Protein AF-A0A6G1BF46-F1 (afdb_monomer_lite)

Secondary structure (DSSP, 8-state):
----------S--B-TT-SSSB--HHIIIII-TTTHHHHHHHHHHHHHTT------HHHHHH----S-HHHHHTHHHHHHHHHHHHHHHHHTTT--SPPPHHHHHHHHHHHHHHHHHHHHHHT-HHHHHHHHHHHHHHHHHHS-HHHHHHHT---SSTT-

Foldseek 3Di:
DDDDPPPDPPVCQCALLPLGHGNDVCCLQPVPPLLPVLLVVLVVLCVLVVHDAPSDCCCLPVVDGDPDPVNVQLSLQSVLSSVLSSVQSVVCRNPNDRDDPQSSLVSSLVVLVVVCVVCVVVVNNVVSCSRCVSVLVSSVVPHDPVSCVVVVSDDPNVVD

Sequence (160 aa):
PVRVAKMSRSEDSRCWRGCGETGTLLHCWWECKLVQPLWKTVWRFLRKLTVDLPYDPAIALLGIYPSDTEVLMHRSACTPMFTASLSMIAKSWKGPKWPSTDQWIKRMWFIYTMEYYMAMRKNEIWLFAATWMELEGVMLSEISQAEKDRYHMLPLIGGL

Radius of gyration: 17.34 Å; chains: 1; bounding box: 37×39×49 Å

pLDDT: mean 85.4, std 13.0, range [41.91, 95.88]

Organism: Crocuta crocuta (NCBI:txid9678)

Structure (mmCIF, N/CA/C/O backbone):
data_AF-A0A6G1BF46-F1
#
_entry.id   AF-A0A6G1BF46-F1
#
loop_
_atom_site.group_PDB
_atom_site.id
_atom_site.type_symbol
_atom_site.label_atom_id
_atom_site.label_alt_id
_atom_site.label_comp_id
_atom_site.label_asym_id
_atom_site.label_entity_id
_atom_site.label_seq_id
_atom_site.pdbx_PDB_ins_code
_atom_site.Cartn_x
_atom_site.Cartn_y
_atom_site.Cartn_z
_atom_site.occupancy
_atom_site.B_iso_or_equiv
_atom_site.auth_seq_id
_atom_site.auth_comp_id
_atom_site.auth_asym_id
_atom_site.auth_atom_id
_atom_site.pdbx_PDB_model_num
ATOM 1 N N . PRO A 1 1 ? 9.571 27.778 -2.027 1.00 45.97 1 PRO A N 1
ATOM 2 C CA . PRO A 1 1 ? 9.033 27.592 -3.398 1.00 45.97 1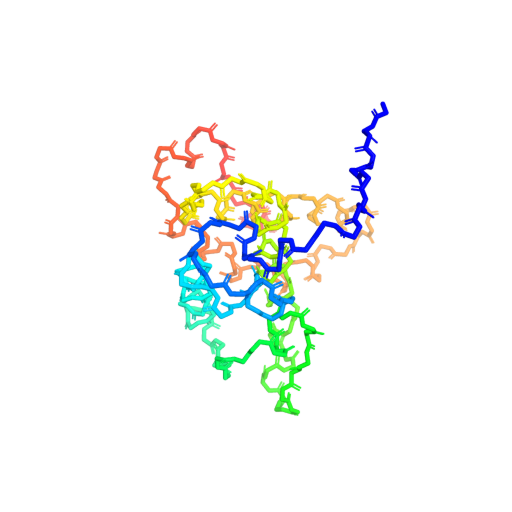 PRO A CA 1
ATOM 3 C C . PRO A 1 1 ? 9.744 26.436 -4.121 1.00 45.97 1 PRO A C 1
ATOM 5 O O . PRO A 1 1 ? 10.932 26.533 -4.423 1.00 45.97 1 PRO A O 1
ATOM 8 N N . VAL A 1 2 ? 9.045 25.319 -4.345 1.00 41.91 2 VAL A N 1
ATOM 9 C CA . VAL A 1 2 ? 9.590 24.185 -5.109 1.00 41.91 2 VAL A CA 1
ATOM 10 C C . VAL A 1 2 ? 9.515 24.540 -6.592 1.00 41.91 2 VAL A C 1
ATOM 12 O O . VAL A 1 2 ? 8.439 24.832 -7.108 1.00 41.91 2 VAL A O 1
ATOM 15 N N . ARG A 1 3 ? 10.666 24.564 -7.273 1.00 51.22 3 ARG A N 1
ATOM 16 C CA . ARG A 1 3 ? 10.730 24.757 -8.725 1.00 51.22 3 ARG A CA 1
ATOM 17 C C . ARG A 1 3 ? 10.039 23.571 -9.398 1.00 51.22 3 ARG A C 1
ATOM 19 O O . ARG A 1 3 ? 10.524 22.446 -9.293 1.00 51.22 3 ARG A O 1
ATOM 26 N N . VAL A 1 4 ? 8.934 23.826 -10.093 1.00 53.69 4 VAL A N 1
ATOM 27 C CA . VAL A 1 4 ? 8.363 22.863 -11.040 1.00 53.69 4 VAL A CA 1
ATOM 28 C C . VAL A 1 4 ? 9.432 22.628 -12.105 1.00 53.69 4 VAL A C 1
ATOM 30 O O . VAL A 1 4 ? 9.939 23.583 -12.699 1.00 53.69 4 VAL A O 1
ATOM 33 N N . ALA A 1 5 ? 9.865 21.381 -12.278 1.00 49.28 5 ALA A N 1
ATOM 34 C CA . ALA A 1 5 ? 10.873 21.066 -13.277 1.00 49.28 5 ALA A CA 1
ATOM 35 C C . ALA A 1 5 ? 10.339 21.458 -14.662 1.00 49.28 5 ALA A C 1
ATOM 37 O O . ALA A 1 5 ? 9.214 21.115 -15.019 1.00 49.28 5 ALA A O 1
ATOM 38 N N . LYS A 1 6 ? 11.153 22.188 -15.429 1.00 45.38 6 LYS A N 1
ATOM 39 C CA . LYS A 1 6 ? 10.874 22.545 -16.821 1.00 45.38 6 LYS A CA 1
ATOM 40 C C . LYS A 1 6 ? 10.647 21.235 -17.588 1.00 45.38 6 LYS A C 1
ATOM 42 O O . LYS A 1 6 ? 11.591 20.469 -17.763 1.00 45.38 6 LYS A O 1
ATOM 47 N N . MET A 1 7 ? 9.411 20.955 -18.000 1.00 48.47 7 MET A N 1
ATOM 48 C CA . MET A 1 7 ? 9.107 19.873 -18.940 1.00 48.47 7 MET A CA 1
ATOM 49 C C . MET A 1 7 ? 9.593 20.318 -20.322 1.00 48.47 7 MET A C 1
ATOM 51 O O . MET A 1 7 ? 8.823 20.802 -21.146 1.00 48.47 7 MET A O 1
ATOM 55 N N . SER A 1 8 ? 10.903 20.253 -20.559 1.00 49.84 8 SER A N 1
ATOM 56 C CA . SER A 1 8 ? 11.426 20.331 -21.919 1.00 49.84 8 SER A CA 1
ATOM 57 C C . SER A 1 8 ? 10.918 19.123 -22.700 1.00 49.84 8 SER A C 1
ATOM 59 O O . SER A 1 8 ? 10.889 18.018 -22.159 1.00 49.84 8 SER A O 1
ATOM 61 N N . ARG A 1 9 ? 10.593 19.307 -23.986 1.00 47.75 9 ARG A N 1
ATOM 62 C CA . ARG A 1 9 ? 10.492 18.222 -24.980 1.00 47.75 9 ARG A CA 1
ATOM 63 C C . ARG A 1 9 ? 11.869 17.571 -25.214 1.00 47.75 9 ARG A C 1
ATOM 65 O O . ARG A 1 9 ? 12.326 17.477 -26.344 1.00 47.75 9 ARG A O 1
ATOM 72 N N . SER A 1 10 ? 12.597 17.216 -24.159 1.00 51.94 10 SER A N 1
ATOM 73 C CA . SER A 1 10 ? 13.805 16.416 -24.309 1.00 51.94 10 SER A CA 1
ATOM 74 C C . SER A 1 10 ? 13.358 15.024 -24.729 1.00 51.94 10 SER A C 1
ATOM 76 O O . SER A 1 10 ? 12.607 14.387 -23.993 1.00 51.94 10 SER A O 1
ATOM 78 N N . GLU A 1 11 ? 13.826 14.580 -25.893 1.00 57.94 11 GLU A N 1
ATOM 79 C CA . GLU A 1 11 ? 13.601 13.277 -26.543 1.00 57.94 11 GLU A CA 1
ATOM 80 C C . GLU A 1 11 ? 14.048 12.061 -25.713 1.00 57.94 11 GLU A C 1
ATOM 82 O O . GLU A 1 11 ? 14.115 10.944 -26.225 1.00 57.94 11 GLU A O 1
ATOM 87 N N . ASP A 1 12 ? 14.342 12.237 -24.424 1.00 69.94 12 ASP A N 1
ATOM 88 C CA . ASP A 1 12 ? 14.614 11.121 -23.539 1.00 69.94 12 ASP A CA 1
ATOM 89 C C . ASP A 1 12 ? 13.293 10.479 -23.109 1.00 69.94 12 ASP A C 1
ATOM 91 O O . ASP A 1 12 ? 12.768 10.691 -22.017 1.00 69.94 12 ASP A O 1
ATOM 95 N N . SER A 1 13 ? 12.735 9.702 -24.035 1.00 81.69 13 SER A N 1
ATOM 96 C CA . SER A 1 13 ? 11.563 8.860 -23.821 1.00 81.69 13 SER A CA 1
ATOM 97 C C . SER A 1 13 ? 11.861 7.667 -22.916 1.00 81.69 13 SER A C 1
ATOM 99 O O . SER A 1 13 ? 10.993 6.816 -22.752 1.00 81.69 13 SER A O 1
ATOM 101 N N . ARG A 1 14 ? 13.063 7.554 -22.333 1.00 88.44 14 ARG A N 1
ATOM 102 C CA . ARG A 1 14 ? 13.409 6.456 -21.431 1.00 88.44 14 ARG A CA 1
ATOM 103 C C . ARG A 1 14 ? 12.734 6.626 -20.079 1.00 88.44 14 ARG A C 1
ATOM 105 O O . ARG A 1 14 ? 12.387 7.713 -19.623 1.00 88.44 14 ARG A O 1
ATOM 112 N N . CYS A 1 15 ? 12.569 5.504 -19.402 1.00 88.06 15 CYS A N 1
ATOM 113 C CA . CYS A 1 15 ? 12.067 5.450 -18.052 1.00 88.06 15 CYS A CA 1
ATOM 114 C C . CYS A 1 15 ? 12.975 6.275 -17.130 1.00 88.06 15 CYS A C 1
ATOM 116 O O . CYS A 1 15 ? 14.120 5.914 -16.874 1.00 88.06 15 CYS A O 1
ATOM 118 N N . TRP A 1 16 ? 12.422 7.355 -16.584 1.00 81.62 16 TRP A N 1
ATOM 119 C CA . TRP A 1 16 ? 12.924 8.185 -15.479 1.00 81.62 16 TRP A CA 1
ATOM 120 C C . TRP A 1 16 ? 13.511 7.410 -14.284 1.00 81.62 16 TRP A C 1
ATOM 122 O O . TRP A 1 16 ? 14.326 7.970 -13.556 1.00 81.62 16 TRP A O 1
ATOM 132 N N . ARG A 1 17 ? 13.148 6.133 -14.084 1.00 81.75 17 ARG A N 1
ATOM 133 C CA . ARG A 1 17 ? 13.739 5.261 -13.050 1.00 81.75 17 ARG A CA 1
ATOM 134 C C . ARG A 1 17 ? 15.072 4.626 -13.456 1.00 81.75 17 ARG A C 1
ATOM 136 O O . ARG A 1 17 ? 15.704 3.979 -12.629 1.00 81.75 17 ARG A O 1
ATOM 143 N N . GLY A 1 18 ? 15.482 4.766 -14.715 1.00 86.00 18 GLY A N 1
ATOM 144 C CA . GLY A 1 18 ? 16.729 4.209 -15.238 1.00 86.00 18 GLY A CA 1
ATOM 145 C C . GLY A 1 18 ? 16.688 2.700 -15.495 1.00 86.00 18 GLY A C 1
ATOM 146 O O . GLY A 1 18 ? 17.727 2.053 -15.460 1.00 86.00 18 GLY A O 1
ATOM 147 N N . CYS A 1 19 ? 15.512 2.110 -15.745 1.00 87.88 19 CYS A N 1
ATOM 148 C CA . CYS A 1 19 ? 15.397 0.663 -15.989 1.00 87.88 19 CYS A CA 1
ATOM 149 C C . CYS A 1 19 ? 15.901 0.213 -17.380 1.00 87.88 19 CYS A C 1
ATOM 151 O O . CYS A 1 19 ? 16.084 -0.991 -17.585 1.00 87.88 19 CYS A O 1
ATOM 153 N N . GLY A 1 20 ? 16.109 1.165 -18.302 1.00 88.62 20 GLY A N 1
ATOM 154 C CA . GLY A 1 20 ? 16.564 0.950 -19.681 1.00 88.62 20 GLY A CA 1
ATOM 155 C C . GLY A 1 20 ? 15.463 0.953 -20.752 1.00 88.62 20 GLY A C 1
ATOM 156 O O . GLY A 1 20 ? 15.788 1.027 -21.930 1.00 88.62 20 GLY A O 1
ATOM 157 N N . GLU A 1 21 ? 14.185 0.910 -20.368 1.00 91.06 21 GLU A N 1
ATOM 158 C CA . GLU A 1 21 ? 13.030 0.836 -21.286 1.00 91.06 21 GLU A CA 1
ATOM 159 C C . GLU A 1 21 ? 12.385 2.210 -21.542 1.00 91.06 21 GLU A C 1
ATOM 161 O O . GLU A 1 21 ? 12.705 3.187 -20.862 1.00 91.06 21 GLU A O 1
ATOM 166 N N . THR A 1 22 ? 11.455 2.297 -22.501 1.00 92.12 22 THR A N 1
ATOM 167 C CA . THR A 1 22 ? 10.662 3.508 -22.776 1.00 92.12 22 THR A CA 1
ATOM 168 C C . THR A 1 22 ? 9.721 3.832 -21.609 1.00 92.12 22 THR A C 1
ATOM 170 O 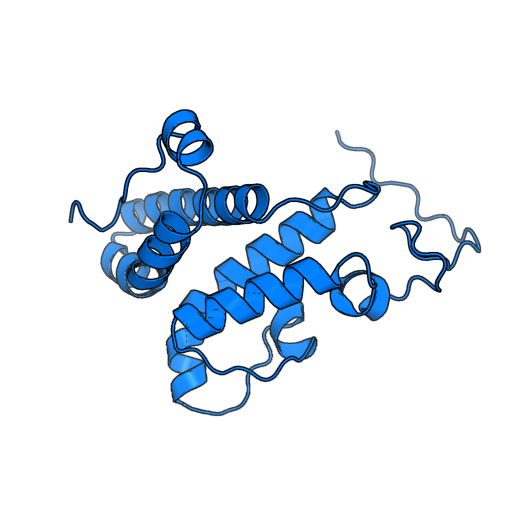O . THR A 1 22 ? 8.911 3.019 -21.174 1.00 92.12 22 THR A O 1
ATOM 173 N N . GLY A 1 23 ? 9.809 5.054 -21.094 1.00 89.38 23 GLY A N 1
ATOM 174 C CA . GLY A 1 23 ? 9.030 5.579 -19.985 1.00 89.38 23 GLY A CA 1
ATOM 175 C C . GLY A 1 23 ? 7.655 6.091 -20.399 1.00 89.38 23 GLY A C 1
ATOM 176 O O . GLY A 1 23 ? 7.422 7.296 -20.392 1.00 89.38 23 GLY A O 1
ATOM 177 N N . THR A 1 24 ? 6.718 5.191 -20.698 1.00 91.62 24 THR A N 1
ATOM 178 C CA . THR A 1 24 ? 5.284 5.539 -20.754 1.00 91.62 24 THR A CA 1
ATOM 179 C C . THR A 1 24 ? 4.720 5.706 -19.340 1.00 91.62 24 THR A C 1
ATOM 181 O O . THR A 1 24 ? 5.284 5.167 -18.390 1.00 91.62 24 THR A O 1
ATOM 184 N N . LEU A 1 25 ? 3.592 6.404 -19.158 1.00 88.44 25 LEU A N 1
ATOM 185 C CA . LEU A 1 25 ? 2.952 6.508 -17.837 1.00 88.44 25 LEU A CA 1
ATOM 186 C C . LEU A 1 25 ? 2.695 5.116 -17.232 1.00 88.44 25 LEU A C 1
ATOM 188 O O . LEU A 1 25 ? 3.080 4.858 -16.094 1.00 88.44 25 LEU A O 1
ATOM 192 N N . LEU A 1 26 ? 2.120 4.202 -18.015 1.00 93.62 26 LEU A N 1
ATOM 193 C CA . LEU A 1 26 ? 1.835 2.843 -17.565 1.00 93.62 26 LEU A CA 1
ATOM 194 C C . LEU A 1 26 ? 3.115 2.092 -17.172 1.00 93.62 26 LEU A C 1
ATOM 196 O O . LEU A 1 26 ? 3.177 1.523 -16.083 1.00 93.62 26 LEU A O 1
ATOM 200 N N . HIS A 1 27 ? 4.176 2.186 -17.977 1.00 92.38 27 HIS A N 1
ATOM 201 C CA . HIS A 1 27 ? 5.460 1.581 -17.640 1.00 92.38 27 HIS A CA 1
ATOM 202 C C . HIS A 1 27 ? 6.000 2.138 -16.321 1.00 92.38 27 HIS A C 1
ATOM 204 O O . HIS A 1 27 ? 6.329 1.411 -15.389 1.00 92.38 27 HIS A O 1
ATOM 210 N N . CYS A 1 28 ? 6.043 3.460 -16.215 1.00 89.31 28 CYS A N 1
ATOM 211 C CA . CYS A 1 28 ? 6.632 4.198 -15.108 1.00 89.31 28 CYS A CA 1
ATOM 212 C C . CYS A 1 28 ? 5.983 3.917 -13.746 1.00 89.31 28 CYS A C 1
ATOM 214 O O . CYS A 1 28 ? 6.669 3.969 -12.716 1.00 89.31 28 CYS A O 1
ATOM 216 N N . TRP A 1 29 ? 4.677 3.658 -13.754 1.00 91.56 29 TRP A N 1
ATOM 217 C CA . TRP A 1 29 ? 3.862 3.476 -12.558 1.00 91.56 29 TRP A CA 1
ATOM 218 C C . TRP A 1 29 ? 3.500 2.019 -12.282 1.00 91.56 29 TRP A C 1
ATOM 220 O O . TRP A 1 29 ? 3.247 1.689 -11.128 1.00 91.56 29 TRP A O 1
ATOM 230 N N . TRP A 1 30 ? 3.509 1.148 -13.288 1.00 93.94 30 TRP A N 1
ATOM 231 C CA . TRP A 1 30 ? 3.105 -0.248 -13.157 1.00 93.94 30 TRP A CA 1
ATOM 232 C C . TRP A 1 30 ? 4.135 -1.205 -13.748 1.00 93.94 30 TRP A C 1
ATOM 234 O O . TRP A 1 30 ? 4.790 -1.913 -12.989 1.00 93.94 30 TRP A O 1
ATOM 244 N N . GLU A 1 31 ? 4.315 -1.238 -15.070 1.00 94.75 31 GLU A N 1
ATOM 245 C CA . GLU A 1 31 ? 5.000 -2.355 -15.756 1.00 94.75 31 GLU A CA 1
ATOM 246 C C . GLU A 1 31 ? 6.504 -2.420 -15.467 1.00 94.75 31 GLU A C 1
ATOM 248 O O . GLU A 1 31 ? 7.106 -3.489 -15.547 1.00 94.75 31 GLU A O 1
ATOM 253 N N . CYS A 1 32 ? 7.121 -1.296 -15.092 1.00 91.56 32 CYS A N 1
ATOM 254 C CA . CYS A 1 32 ? 8.548 -1.220 -14.822 1.00 91.56 32 CYS A CA 1
ATOM 255 C C . CYS A 1 32 ? 8.975 -2.277 -13.798 1.00 91.56 32 CYS A C 1
ATOM 257 O O . CYS A 1 32 ? 8.504 -2.298 -12.657 1.00 91.56 32 CYS A O 1
ATOM 259 N N . LYS A 1 33 ? 9.969 -3.093 -14.169 1.00 91.44 33 LYS A N 1
ATOM 260 C CA . LYS A 1 33 ? 10.559 -4.129 -13.304 1.00 91.44 33 LYS A CA 1
ATOM 261 C C . LYS A 1 33 ? 11.018 -3.620 -11.934 1.00 91.44 33 LYS A C 1
ATOM 263 O O . LYS A 1 33 ? 11.051 -4.390 -10.981 1.00 91.44 33 LYS A O 1
ATOM 268 N N . LEU A 1 34 ? 11.362 -2.333 -11.828 1.00 87.88 34 LEU A N 1
ATOM 269 C CA . LEU A 1 34 ? 11.767 -1.703 -10.570 1.00 87.88 34 LEU A CA 1
ATOM 270 C C . LEU A 1 34 ? 10.578 -1.392 -9.649 1.00 87.88 34 LEU A C 1
ATOM 272 O O . LEU A 1 34 ? 10.773 -1.291 -8.446 1.00 87.88 34 LEU A O 1
ATOM 276 N N . VAL A 1 35 ? 9.366 -1.246 -10.194 1.00 89.75 35 VAL A N 1
ATOM 277 C CA . VAL A 1 35 ? 8.136 -0.927 -9.447 1.00 89.75 35 VAL A CA 1
ATOM 278 C C . VAL A 1 35 ? 7.343 -2.186 -9.097 1.00 89.75 35 VAL A C 1
ATOM 280 O O . VAL A 1 35 ? 6.714 -2.251 -8.045 1.00 89.75 35 VAL A O 1
ATOM 283 N N . GLN A 1 36 ? 7.417 -3.220 -9.933 1.00 92.50 36 GLN A N 1
ATOM 284 C CA . GLN A 1 36 ? 6.712 -4.489 -9.730 1.00 92.50 36 GLN A CA 1
ATOM 285 C C . GLN A 1 36 ? 6.884 -5.128 -8.333 1.00 92.50 36 GLN A C 1
ATOM 287 O O . GLN A 1 36 ? 5.897 -5.652 -7.812 1.00 92.50 36 GLN A O 1
ATOM 292 N N . PRO A 1 37 ? 8.054 -5.077 -7.661 1.00 91.94 37 PRO A N 1
ATOM 293 C CA . PRO A 1 37 ? 8.177 -5.554 -6.280 1.00 91.94 37 PRO A CA 1
ATOM 294 C C . PRO A 1 37 ? 7.209 -4.879 -5.292 1.00 91.94 37 PRO A C 1
ATOM 296 O O . PRO A 1 37 ? 6.728 -5.541 -4.368 1.00 91.94 37 PRO A O 1
ATOM 299 N N . LEU A 1 38 ? 6.869 -3.598 -5.500 1.00 91.19 38 LEU A N 1
ATOM 300 C CA . LEU A 1 38 ? 5.844 -2.913 -4.707 1.00 91.19 38 LEU A CA 1
ATOM 301 C C . LEU A 1 38 ? 4.493 -3.557 -4.894 1.00 91.19 38 LEU A C 1
ATOM 303 O O . LEU A 1 38 ? 3.868 -3.956 -3.924 1.00 91.19 38 LEU A O 1
ATOM 307 N N . TRP A 1 39 ? 4.049 -3.642 -6.145 1.00 94.19 39 TRP A N 1
ATOM 308 C CA . TRP A 1 39 ? 2.705 -4.078 -6.472 1.00 94.19 39 TRP A CA 1
ATOM 309 C C . TRP A 1 39 ? 2.497 -5.523 -6.031 1.00 94.19 39 TRP A C 1
ATOM 311 O O . TRP A 1 39 ? 1.481 -5.837 -5.422 1.00 94.19 39 TRP A O 1
ATOM 321 N N . LYS A 1 40 ? 3.522 -6.373 -6.153 1.00 94.62 40 LYS A N 1
ATOM 322 C CA . LYS A 1 40 ? 3.517 -7.716 -5.556 1.00 94.62 40 LYS A CA 1
ATOM 323 C C . LYS A 1 40 ? 3.353 -7.693 -4.034 1.00 94.62 40 LYS A C 1
ATOM 325 O O . LYS A 1 40 ? 2.632 -8.528 -3.491 1.00 94.62 40 LYS A O 1
ATOM 330 N N . THR A 1 41 ? 3.995 -6.749 -3.343 1.00 93.62 41 THR A N 1
ATOM 331 C CA . THR A 1 41 ? 3.842 -6.564 -1.889 1.00 93.62 41 THR A CA 1
ATOM 332 C C . THR A 1 41 ? 2.438 -6.074 -1.537 1.00 93.62 41 THR A C 1
ATOM 334 O O . THR A 1 41 ? 1.808 -6.643 -0.651 1.00 93.62 41 THR A O 1
ATOM 337 N N . VAL A 1 42 ? 1.908 -5.093 -2.270 1.00 94.00 42 VAL A N 1
ATOM 338 C CA . VAL A 1 42 ? 0.543 -4.571 -2.100 1.00 94.00 42 VAL A CA 1
ATOM 339 C C . VAL A 1 42 ? -0.481 -5.695 -2.262 1.00 94.00 42 VAL A C 1
ATOM 341 O O . VAL A 1 42 ? -1.300 -5.903 -1.374 1.00 94.00 42 VAL A O 1
ATOM 344 N N . TRP A 1 43 ? -0.380 -6.499 -3.325 1.00 94.94 43 TRP A N 1
ATOM 345 C CA . TRP A 1 43 ? -1.267 -7.650 -3.536 1.00 94.94 43 TRP A CA 1
ATOM 346 C C . TRP A 1 43 ? -1.090 -8.755 -2.498 1.00 94.94 43 TRP A C 1
ATOM 348 O O . TRP A 1 43 ? -2.050 -9.438 -2.152 1.00 94.94 43 TRP A O 1
ATOM 358 N N . ARG A 1 44 ? 0.118 -8.939 -1.956 1.00 94.75 44 ARG A N 1
ATOM 359 C CA . ARG A 1 44 ? 0.321 -9.844 -0.818 1.00 94.75 44 ARG A CA 1
ATOM 360 C C . ARG A 1 44 ? -0.445 -9.365 0.414 1.00 94.75 44 ARG A C 1
ATOM 362 O O . ARG A 1 44 ? -1.009 -10.199 1.110 1.00 94.75 44 ARG A O 1
ATOM 369 N N . PHE A 1 45 ? -0.462 -8.061 0.680 1.00 92.88 45 PHE A N 1
ATOM 370 C CA . PHE A 1 45 ? -1.227 -7.490 1.789 1.00 92.88 45 PHE A CA 1
ATOM 371 C C . PHE A 1 45 ? -2.733 -7.600 1.556 1.00 92.88 45 PHE A C 1
ATOM 373 O O . PHE A 1 45 ? -3.437 -7.986 2.478 1.00 92.88 45 PHE A O 1
ATOM 380 N N . LEU A 1 46 ? -3.211 -7.355 0.331 1.00 92.12 46 LEU A N 1
ATOM 381 C CA . LEU A 1 46 ? -4.624 -7.542 -0.019 1.00 92.12 46 LEU A CA 1
ATOM 382 C C . LEU A 1 46 ? -5.089 -8.970 0.299 1.00 92.12 46 LEU A C 1
ATOM 384 O O . LEU A 1 46 ? -6.071 -9.151 1.009 1.00 92.12 46 LEU A O 1
ATOM 388 N N . ARG A 1 47 ? -4.300 -9.985 -0.076 1.00 92.44 47 ARG A N 1
ATOM 389 C CA . ARG A 1 47 ? -4.594 -11.383 0.285 1.00 92.44 47 ARG A CA 1
ATOM 390 C C . ARG A 1 47 ? -4.611 -11.649 1.793 1.00 92.44 47 ARG A C 1
ATOM 392 O O . ARG A 1 47 ? -5.368 -12.501 2.240 1.00 92.44 47 ARG A O 1
ATOM 399 N N . LYS A 1 48 ? -3.789 -10.949 2.585 1.00 92.06 48 LYS A N 1
ATOM 400 C CA . LYS A 1 48 ? -3.817 -11.059 4.059 1.00 92.06 48 LYS A CA 1
ATOM 401 C C . LYS A 1 48 ? -5.085 -10.467 4.668 1.00 92.06 48 LYS A C 1
ATOM 403 O O . LYS A 1 48 ? -5.485 -10.908 5.735 1.00 92.06 48 LYS A O 1
ATOM 408 N N . LEU A 1 49 ? -5.700 -9.515 3.975 1.00 88.31 49 LEU A N 1
ATOM 409 C CA . LEU A 1 49 ? -7.010 -8.950 4.293 1.00 88.31 49 LEU A CA 1
ATOM 410 C C . LEU A 1 49 ? -8.154 -9.753 3.660 1.00 88.31 49 LEU A C 1
ATOM 412 O O . LEU A 1 49 ? -9.271 -9.263 3.575 1.00 88.31 49 LEU A O 1
ATOM 416 N N . THR A 1 50 ? -7.874 -10.956 3.143 1.00 88.31 50 THR A N 1
ATOM 417 C CA . THR A 1 50 ? -8.840 -11.792 2.408 1.00 88.31 50 THR A CA 1
ATOM 418 C C . THR A 1 50 ? -9.481 -11.106 1.196 1.00 88.31 50 THR A C 1
ATOM 420 O O . THR A 1 50 ? -10.490 -11.566 0.683 1.00 88.31 50 THR A O 1
ATOM 423 N N . VAL A 1 51 ? -8.854 -10.045 0.679 1.00 87.94 51 VAL A N 1
ATOM 424 C CA . VAL A 1 51 ? -9.313 -9.324 -0.508 1.00 87.94 51 VAL A CA 1
ATOM 425 C C . VAL A 1 51 ? -8.693 -9.958 -1.748 1.00 87.94 51 VAL A C 1
ATOM 427 O O . VAL A 1 51 ? -7.488 -9.811 -1.991 1.00 87.94 51 VAL A O 1
ATOM 430 N N . ASP A 1 52 ? -9.512 -10.644 -2.544 1.00 88.00 52 ASP A N 1
ATOM 431 C CA . ASP A 1 52 ? -9.094 -11.172 -3.841 1.00 88.00 52 ASP A CA 1
ATOM 432 C C . ASP A 1 52 ? -9.362 -10.147 -4.951 1.00 88.00 52 ASP A C 1
ATOM 434 O O . ASP A 1 52 ? -10.497 -9.748 -5.207 1.00 88.00 52 ASP A O 1
ATOM 438 N N . LEU A 1 53 ? -8.290 -9.671 -5.585 1.00 88.88 53 LEU A N 1
ATOM 439 C CA . LEU A 1 53 ? -8.347 -8.674 -6.652 1.00 88.88 53 LEU A CA 1
ATOM 440 C C . LEU A 1 53 ? -7.489 -9.117 -7.837 1.00 88.88 53 LEU A C 1
ATOM 442 O O . LEU A 1 53 ? -6.321 -9.482 -7.634 1.00 88.88 53 LEU A O 1
ATOM 446 N N . PRO A 1 54 ? -7.991 -8.977 -9.079 1.00 91.94 54 PRO A N 1
ATOM 447 C CA . PRO A 1 54 ? -7.175 -9.146 -10.274 1.00 91.94 54 PRO A CA 1
ATOM 448 C C . PRO A 1 54 ? -5.910 -8.286 -10.202 1.00 91.94 54 PRO A C 1
ATOM 450 O O . PRO A 1 54 ? -5.949 -7.158 -9.716 1.00 91.94 54 PRO A O 1
ATOM 453 N N . TYR A 1 55 ? -4.775 -8.798 -10.683 1.00 93.81 55 TYR A N 1
ATOM 454 C CA . TYR A 1 55 ? -3.519 -8.040 -10.730 1.00 93.81 55 TYR A CA 1
ATOM 455 C C . TYR A 1 55 ? -3.523 -7.061 -11.912 1.00 93.81 55 TYR A C 1
ATOM 457 O O . TYR A 1 55 ? -2.858 -7.282 -12.923 1.00 93.81 55 TYR A O 1
ATOM 465 N N . ASP A 1 56 ? -4.318 -6.000 -11.784 1.00 94.19 56 ASP A N 1
ATOM 466 C CA . ASP A 1 56 ? -4.645 -5.067 -12.862 1.00 94.19 56 ASP A CA 1
ATOM 467 C C . ASP A 1 56 ? -4.215 -3.623 -12.516 1.00 94.19 56 ASP A C 1
ATOM 469 O O . ASP A 1 56 ? -4.591 -3.099 -11.456 1.00 94.19 56 ASP A O 1
ATOM 473 N N . PRO A 1 57 ? -3.460 -2.935 -13.399 1.00 95.06 57 PRO A N 1
ATOM 474 C CA . PRO A 1 57 ? -3.130 -1.525 -13.217 1.00 95.06 57 PRO A CA 1
ATOM 475 C C . PRO A 1 57 ? -4.354 -0.608 -13.105 1.00 95.06 57 PRO A C 1
ATOM 477 O O . PRO A 1 57 ? -4.269 0.401 -12.412 1.00 95.06 57 PRO A O 1
ATOM 480 N N . ALA A 1 58 ? -5.485 -0.905 -13.747 1.00 93.88 58 ALA A N 1
ATOM 481 C CA . ALA A 1 58 ? -6.685 -0.071 -13.663 1.00 93.88 58 ALA A CA 1
ATOM 482 C C . ALA A 1 58 ? -7.238 -0.008 -12.228 1.00 93.88 58 ALA A C 1
ATOM 484 O O . ALA A 1 58 ? -7.676 1.051 -11.773 1.00 93.88 58 ALA A O 1
ATOM 485 N N . ILE A 1 59 ? -7.129 -1.104 -11.475 1.00 92.38 59 ILE A N 1
ATOM 486 C CA . ILE A 1 59 ? -7.524 -1.155 -10.064 1.00 92.38 59 ILE A CA 1
ATOM 487 C C . ILE A 1 59 ? -6.567 -0.293 -9.230 1.00 92.38 59 ILE A C 1
ATOM 489 O O . ILE A 1 59 ? -6.997 0.614 -8.522 1.00 92.38 59 ILE A O 1
ATOM 493 N N . ALA A 1 60 ? -5.259 -0.533 -9.351 1.00 92.94 60 ALA A N 1
ATOM 494 C CA . ALA A 1 60 ? -4.246 0.134 -8.531 1.00 92.94 60 ALA A CA 1
ATOM 495 C C . ALA A 1 60 ? -4.042 1.622 -8.854 1.00 92.94 60 ALA A C 1
ATOM 497 O O . ALA A 1 60 ? -3.775 2.420 -7.954 1.00 92.94 60 ALA A O 1
ATOM 498 N N . LEU A 1 61 ? -4.093 1.990 -10.135 1.00 94.00 61 LEU A N 1
ATOM 499 C CA . LEU A 1 61 ? -3.778 3.341 -10.600 1.00 94.00 61 LEU A CA 1
ATOM 500 C C . LEU A 1 61 ? -5.021 4.229 -10.688 1.00 94.00 61 LEU A C 1
ATOM 502 O O . LEU A 1 61 ? -4.902 5.437 -10.494 1.00 94.00 61 LEU A O 1
ATOM 506 N N . LEU A 1 62 ? -6.186 3.650 -11.000 1.00 91.12 62 LEU A N 1
ATOM 507 C CA . LEU A 1 62 ? -7.414 4.403 -11.282 1.00 91.12 62 LEU A CA 1
ATOM 508 C C . LEU A 1 62 ? -8.563 4.087 -10.314 1.00 91.12 62 LEU A C 1
ATOM 510 O O . LEU A 1 62 ? -9.568 4.793 -10.328 1.00 91.12 62 LEU A O 1
ATOM 514 N N . GLY A 1 63 ? -8.443 3.058 -9.468 1.00 88.94 63 GLY A N 1
ATOM 515 C CA . GLY A 1 63 ? -9.508 2.667 -8.540 1.00 88.94 63 GLY A CA 1
ATOM 516 C C . GLY A 1 63 ? -10.761 2.142 -9.245 1.00 88.94 63 GLY A C 1
ATOM 517 O O . GLY A 1 63 ? -11.870 2.318 -8.729 1.00 88.94 63 GLY A O 1
ATOM 518 N N . ILE A 1 64 ? -10.594 1.549 -10.433 1.00 90.00 64 ILE A N 1
ATOM 519 C CA . ILE A 1 64 ? -11.669 0.929 -11.214 1.00 9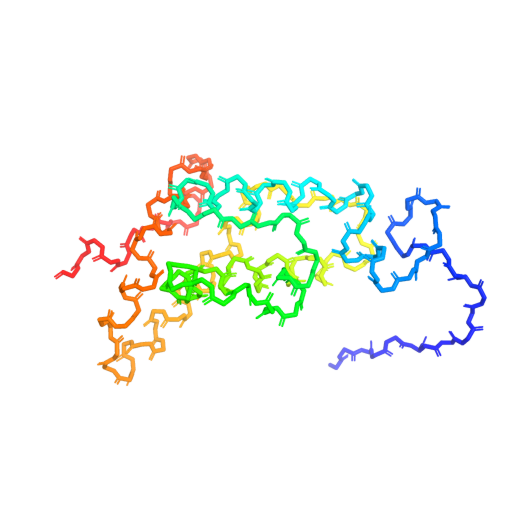0.00 64 ILE A CA 1
ATOM 520 C C . ILE A 1 64 ? -11.775 -0.529 -10.774 1.00 90.00 64 ILE A C 1
ATOM 522 O O . ILE A 1 64 ? -10.969 -1.360 -11.180 1.00 90.00 64 ILE A O 1
ATOM 526 N N . TYR A 1 65 ? -12.745 -0.819 -9.911 1.00 85.69 65 TYR A N 1
ATOM 527 C CA . TYR A 1 65 ? -12.961 -2.157 -9.364 1.00 85.69 65 TYR A CA 1
ATOM 528 C C . TYR A 1 65 ? -13.949 -2.964 -10.219 1.00 85.69 65 TYR A C 1
ATOM 530 O O . TYR A 1 65 ? -14.865 -2.371 -10.801 1.00 85.69 65 TYR A O 1
ATOM 538 N N . PRO A 1 66 ? -13.813 -4.304 -10.258 1.00 83.62 66 PRO A N 1
ATOM 539 C CA . PRO A 1 66 ? -14.877 -5.193 -10.715 1.00 83.62 66 PRO A CA 1
ATOM 540 C C . PRO A 1 66 ? -16.186 -4.928 -9.959 1.00 83.62 66 PRO A C 1
ATOM 542 O O . PRO A 1 66 ? -16.174 -4.459 -8.821 1.00 83.62 66 PRO A O 1
ATOM 545 N N . SER A 1 67 ? -17.325 -5.227 -10.583 1.00 78.25 67 SER A N 1
ATOM 546 C CA . SER A 1 67 ? -18.656 -4.955 -10.015 1.00 78.25 67 SER A CA 1
ATOM 547 C C . SER A 1 67 ? -19.069 -5.904 -8.878 1.00 78.25 67 SER A C 1
ATOM 549 O O . SER A 1 67 ? -20.207 -5.838 -8.415 1.00 78.25 67 SER A O 1
ATOM 551 N N . ASP A 1 68 ? -18.166 -6.771 -8.423 1.00 77.25 68 ASP A N 1
ATOM 552 C CA . ASP A 1 68 ? -18.427 -7.767 -7.388 1.00 77.25 68 ASP A CA 1
ATOM 553 C C . ASP A 1 68 ? -18.674 -7.106 -6.020 1.00 77.25 68 ASP A C 1
ATOM 555 O O . ASP A 1 68 ? -17.929 -6.230 -5.570 1.00 77.25 68 ASP A O 1
ATOM 559 N N . THR A 1 69 ? -19.743 -7.526 -5.337 1.00 62.41 69 THR A N 1
ATOM 560 C CA . THR A 1 69 ? -20.220 -6.907 -4.085 1.00 62.41 69 THR A CA 1
ATOM 561 C C . THR A 1 69 ? -19.208 -7.007 -2.939 1.00 62.41 69 THR A C 1
ATOM 563 O O . THR A 1 69 ? -19.094 -6.082 -2.140 1.00 62.41 69 THR A O 1
ATOM 566 N N . GLU A 1 70 ? -18.434 -8.089 -2.878 1.00 67.50 70 GLU A N 1
ATOM 567 C CA . GLU A 1 70 ? -17.394 -8.304 -1.863 1.00 67.50 70 GLU A CA 1
ATOM 568 C C . GLU A 1 70 ? -16.210 -7.341 -2.049 1.00 67.50 70 GLU A C 1
ATOM 570 O O . GLU A 1 70 ? -15.754 -6.699 -1.105 1.00 67.50 70 GLU A O 1
ATOM 575 N N . VAL A 1 71 ? -15.789 -7.114 -3.294 1.00 66.44 71 VAL A N 1
ATOM 576 C CA . VAL A 1 71 ? -14.735 -6.146 -3.632 1.00 66.44 71 VAL A CA 1
ATOM 577 C C . VAL A 1 71 ? -15.143 -4.712 -3.270 1.00 66.44 71 VAL A C 1
ATOM 579 O O . VAL A 1 71 ? -14.323 -3.919 -2.798 1.00 66.44 71 VAL A O 1
ATOM 582 N N . LEU A 1 72 ? -16.424 -4.377 -3.446 1.00 66.00 72 LEU A N 1
ATOM 583 C CA . LEU A 1 72 ? -16.991 -3.087 -3.048 1.00 66.00 72 LEU A CA 1
ATOM 584 C C . LEU A 1 72 ? -16.921 -2.850 -1.531 1.00 66.00 72 LEU A C 1
ATOM 586 O O . LEU A 1 72 ? -16.659 -1.716 -1.127 1.00 66.00 72 LEU A O 1
ATOM 590 N N . MET A 1 73 ? -17.086 -3.893 -0.710 1.00 67.94 73 MET A N 1
ATOM 591 C CA . MET A 1 73 ? -16.980 -3.797 0.755 1.00 67.94 73 MET A CA 1
ATOM 592 C C . MET A 1 73 ? -15.557 -3.443 1.208 1.00 67.94 73 MET A C 1
ATOM 594 O O . MET A 1 73 ? -15.380 -2.646 2.125 1.00 67.94 73 MET A O 1
ATOM 598 N N . HIS A 1 74 ? -14.535 -3.963 0.523 1.00 72.00 74 HIS A N 1
ATOM 599 C CA . HIS A 1 74 ? -13.127 -3.730 0.872 1.00 72.00 74 HIS A CA 1
ATOM 600 C C . HIS A 1 74 ? -12.495 -2.524 0.164 1.00 72.00 74 HIS A C 1
ATOM 602 O O . HIS A 1 74 ? -11.314 -2.215 0.364 1.00 72.00 74 HIS A O 1
ATOM 608 N N . ARG A 1 75 ? -13.264 -1.803 -0.659 1.00 79.44 75 ARG A N 1
ATOM 609 C CA . ARG A 1 75 ? -12.780 -0.640 -1.415 1.00 79.44 75 ARG A CA 1
ATOM 610 C C . ARG A 1 75 ? -12.181 0.438 -0.510 1.00 79.44 75 ARG A C 1
ATOM 612 O O . ARG A 1 75 ? -11.153 1.032 -0.854 1.00 79.44 75 ARG A O 1
ATOM 619 N N . SER A 1 76 ? -12.809 0.680 0.640 1.00 79.56 76 SER A N 1
ATOM 620 C CA . SER A 1 76 ? -12.333 1.645 1.636 1.00 79.56 76 SER A CA 1
ATOM 621 C C . SER A 1 76 ? -10.951 1.262 2.166 1.00 79.56 76 SER A C 1
ATOM 623 O O . SER A 1 76 ? -10.074 2.118 2.196 1.00 79.56 76 SER A O 1
ATOM 625 N N . ALA A 1 77 ? -10.714 -0.017 2.474 1.00 81.81 77 ALA A N 1
ATOM 626 C CA . ALA A 1 77 ? -9.427 -0.527 2.958 1.00 81.81 77 ALA A CA 1
ATOM 627 C C . ALA A 1 77 ? -8.335 -0.561 1.865 1.00 81.81 77 ALA A C 1
ATOM 629 O O . ALA A 1 77 ? -7.155 -0.347 2.144 1.00 81.81 77 ALA A O 1
ATOM 630 N N . CYS A 1 78 ? -8.709 -0.766 0.597 1.00 88.94 78 CYS A N 1
ATOM 631 C CA . CYS A 1 78 ? -7.765 -0.780 -0.530 1.00 88.94 78 CYS A CA 1
ATOM 632 C C . CYS A 1 78 ? -7.245 0.620 -0.901 1.00 88.94 78 CYS A C 1
ATOM 634 O O . CYS A 1 78 ? -6.092 0.788 -1.306 1.00 88.94 78 CYS A O 1
ATOM 636 N N . THR A 1 79 ? -8.101 1.636 -0.780 1.00 89.62 79 THR A N 1
ATOM 637 C CA . THR A 1 79 ? -7.793 3.022 -1.162 1.00 89.62 79 THR A CA 1
ATOM 638 C C . THR A 1 79 ? -6.522 3.574 -0.496 1.00 89.62 79 THR A C 1
ATOM 640 O O . THR A 1 79 ? -5.660 4.085 -1.225 1.00 89.62 79 THR A O 1
ATOM 643 N N . PRO A 1 80 ? -6.315 3.467 0.833 1.00 92.25 80 PRO A N 1
ATOM 644 C CA . PRO A 1 80 ? -5.085 3.944 1.456 1.00 92.25 80 PRO A CA 1
ATOM 645 C C . PRO A 1 80 ? -3.854 3.161 0.989 1.00 92.25 80 PRO A C 1
ATOM 647 O O . PRO A 1 80 ? -2.804 3.770 0.776 1.00 92.25 80 PRO A O 1
ATOM 650 N N . MET A 1 81 ? -3.979 1.850 0.737 1.00 93.88 81 MET A N 1
ATOM 651 C CA . MET A 1 81 ? -2.887 1.005 0.224 1.00 93.88 81 MET A CA 1
ATOM 652 C C . MET A 1 81 ? -2.392 1.484 -1.137 1.00 93.88 81 MET A C 1
ATOM 654 O O . MET A 1 81 ? -1.188 1.697 -1.336 1.00 93.88 81 MET A O 1
ATOM 658 N N . PHE A 1 82 ? -3.311 1.700 -2.076 1.00 94.44 82 PHE A N 1
ATOM 659 C CA . PHE A 1 82 ? -2.974 2.239 -3.390 1.00 94.44 82 PHE A CA 1
ATOM 660 C C . PHE A 1 82 ? -2.458 3.677 -3.289 1.00 94.44 82 PHE A C 1
ATOM 662 O O . PHE A 1 82 ? -1.415 3.993 -3.863 1.00 94.44 82 PHE A O 1
ATOM 669 N N . THR A 1 83 ? -3.074 4.522 -2.461 1.00 93.56 83 THR A N 1
ATOM 670 C CA . THR A 1 83 ? -2.645 5.916 -2.254 1.00 93.56 83 THR A CA 1
ATOM 671 C C . THR A 1 83 ? -1.225 6.019 -1.689 1.00 93.56 83 THR A C 1
ATOM 673 O O . THR A 1 83 ? -0.420 6.832 -2.162 1.00 93.56 83 THR A O 1
ATOM 676 N N . ALA A 1 84 ? -0.862 5.184 -0.710 1.00 94.31 84 ALA A N 1
ATOM 677 C CA . ALA A 1 84 ? 0.498 5.110 -0.180 1.00 94.31 84 ALA A CA 1
ATOM 678 C C . ALA A 1 84 ? 1.499 4.636 -1.236 1.00 94.31 84 ALA A C 1
ATOM 680 O O . ALA A 1 84 ? 2.590 5.199 -1.353 1.00 94.31 84 ALA A O 1
ATOM 681 N N . SER A 1 85 ? 1.109 3.640 -2.029 1.00 94.06 85 SER A N 1
ATOM 682 C CA . SER A 1 85 ? 1.938 3.066 -3.091 1.00 94.06 85 SER A CA 1
ATOM 683 C C . SER A 1 85 ? 2.248 4.107 -4.164 1.00 94.06 85 SER A C 1
ATOM 685 O O . SER A 1 85 ? 3.415 4.403 -4.430 1.00 94.06 85 SER A O 1
ATOM 687 N N . LEU A 1 86 ? 1.210 4.761 -4.689 1.00 93.25 86 LEU A N 1
ATOM 688 C CA . LEU A 1 86 ? 1.324 5.852 -5.655 1.00 93.25 86 LEU A CA 1
ATOM 689 C C . LEU A 1 86 ? 2.150 7.012 -5.093 1.00 93.25 86 LEU A C 1
ATOM 691 O O . LEU A 1 86 ? 3.053 7.519 -5.758 1.00 93.25 86 LEU A O 1
ATOM 695 N N . SER A 1 87 ? 1.914 7.386 -3.835 1.00 91.06 87 SER A N 1
ATOM 696 C CA . SER A 1 87 ? 2.696 8.419 -3.154 1.00 91.06 87 SER A CA 1
ATOM 697 C C . SER A 1 87 ? 4.189 8.097 -3.097 1.00 91.06 87 SER A C 1
ATOM 699 O O . SER A 1 87 ? 5.024 8.993 -3.207 1.00 91.06 87 SER A O 1
ATOM 701 N N . MET A 1 88 ? 4.554 6.833 -2.894 1.00 89.81 88 MET A N 1
ATOM 702 C CA . MET A 1 88 ? 5.953 6.412 -2.823 1.00 89.81 88 MET A CA 1
ATOM 703 C C . MET A 1 88 ? 6.609 6.336 -4.191 1.00 89.81 88 MET A C 1
ATOM 705 O O . MET A 1 88 ? 7.753 6.775 -4.342 1.00 89.81 88 MET A O 1
ATOM 709 N N . ILE A 1 89 ? 5.876 5.848 -5.191 1.00 89.50 89 ILE A N 1
ATOM 710 C CA . ILE A 1 89 ? 6.282 5.883 -6.598 1.00 89.50 89 ILE A CA 1
ATOM 711 C C . ILE A 1 89 ? 6.552 7.340 -7.006 1.00 89.50 89 ILE A C 1
ATOM 713 O O . ILE A 1 89 ? 7.617 7.623 -7.555 1.00 89.50 89 ILE A O 1
ATOM 717 N N . ALA A 1 90 ? 5.667 8.271 -6.640 1.00 89.38 90 ALA A N 1
ATOM 718 C CA . ALA A 1 90 ? 5.823 9.701 -6.892 1.00 89.38 90 ALA A CA 1
ATOM 719 C C . ALA A 1 90 ? 6.970 10.342 -6.094 1.00 89.38 90 ALA A C 1
ATOM 721 O O . ALA A 1 90 ? 7.722 11.148 -6.627 1.00 89.38 90 ALA A O 1
ATOM 722 N N . LYS A 1 91 ? 7.147 9.998 -4.813 1.00 85.50 91 LYS A N 1
ATOM 723 C CA . LYS A 1 91 ? 8.225 10.566 -3.984 1.00 85.50 91 LYS A CA 1
ATOM 724 C C . LYS A 1 91 ? 9.608 10.120 -4.458 1.00 85.50 91 LYS A C 1
ATOM 726 O O . LYS A 1 91 ? 10.561 10.892 -4.402 1.00 85.50 91 LYS A O 1
ATOM 731 N N . SER A 1 92 ? 9.722 8.887 -4.940 1.00 79.75 92 SER A N 1
ATOM 732 C CA . SER A 1 92 ? 10.967 8.319 -5.464 1.00 79.75 92 SER A CA 1
ATOM 733 C C . SER A 1 92 ? 11.239 8.730 -6.914 1.00 79.75 92 SER A C 1
ATOM 735 O O . SER A 1 92 ? 11.886 7.972 -7.632 1.00 79.75 92 SER A O 1
ATOM 737 N N . TRP A 1 93 ? 10.776 9.916 -7.359 1.00 72.94 93 TRP A N 1
ATOM 738 C CA . TRP A 1 93 ? 10.652 10.179 -8.794 1.00 72.94 93 TRP A CA 1
ATOM 739 C C . TRP A 1 93 ? 11.960 10.003 -9.563 1.00 72.94 93 TRP A C 1
ATOM 741 O O . TRP A 1 93 ? 12.038 9.312 -10.563 1.00 72.94 93 TRP A O 1
ATOM 751 N N . LYS A 1 94 ? 13.060 10.516 -9.032 1.00 66.62 94 LYS A N 1
ATOM 752 C CA . LYS A 1 94 ? 14.378 10.347 -9.664 1.00 66.62 94 LYS A CA 1
ATOM 753 C C . LYS A 1 94 ? 15.294 9.400 -8.888 1.00 66.62 94 LYS A C 1
ATOM 755 O O . LYS A 1 94 ? 16.500 9.400 -9.102 1.00 66.62 94 LYS A O 1
ATOM 760 N N . GLY A 1 95 ? 14.742 8.654 -7.932 1.00 67.50 95 GLY A N 1
ATOM 761 C CA . GLY A 1 95 ? 15.504 7.793 -7.035 1.00 67.50 95 GLY A CA 1
ATOM 762 C C . GLY A 1 95 ? 15.630 6.377 -7.600 1.00 67.50 95 GLY A C 1
ATOM 763 O O . GLY A 1 95 ? 14.601 5.751 -7.845 1.00 67.50 95 GLY A O 1
ATOM 764 N N . PRO A 1 96 ? 16.850 5.824 -7.749 1.00 59.41 96 PRO A N 1
ATOM 765 C CA . PRO A 1 96 ? 17.030 4.445 -8.210 1.00 59.41 96 PRO A CA 1
ATOM 766 C C . PRO A 1 96 ? 16.666 3.419 -7.127 1.00 59.41 96 PRO A C 1
ATOM 768 O O . PRO A 1 96 ? 16.468 2.242 -7.417 1.00 59.41 96 PRO A O 1
ATOM 771 N N . LYS A 1 97 ? 16.613 3.847 -5.858 1.00 68.94 97 LYS A N 1
ATOM 772 C CA . LYS A 1 97 ? 16.436 2.949 -4.721 1.00 68.94 97 LYS A CA 1
ATOM 773 C C . LYS A 1 97 ? 14.959 2.699 -4.457 1.00 68.94 97 LYS A C 1
ATOM 775 O O . LYS A 1 97 ? 14.214 3.614 -4.108 1.00 68.94 97 LYS A O 1
ATOM 780 N N . TRP A 1 98 ? 14.582 1.434 -4.591 1.00 71.31 98 TRP A N 1
ATOM 781 C CA . TRP A 1 98 ? 13.253 0.961 -4.258 1.00 71.31 98 TRP A CA 1
ATOM 782 C C . TRP A 1 98 ? 13.037 0.988 -2.732 1.00 71.31 98 TRP A C 1
ATOM 784 O O . TRP A 1 98 ? 13.882 0.469 -1.994 1.00 71.31 98 TRP A O 1
ATOM 794 N N . PRO A 1 99 ? 11.953 1.606 -2.233 1.00 73.38 99 PRO A N 1
ATOM 795 C CA . PRO A 1 99 ? 11.657 1.622 -0.808 1.00 73.38 99 PRO A CA 1
ATOM 796 C C . PRO A 1 99 ? 11.252 0.234 -0.289 1.00 73.38 99 PRO A C 1
ATOM 798 O O . PRO A 1 99 ? 10.489 -0.489 -0.927 1.00 73.38 99 PRO A O 1
ATOM 801 N N . SER A 1 100 ? 11.765 -0.147 0.882 1.00 87.06 100 SER A N 1
ATOM 802 C CA . SER A 1 100 ? 11.446 -1.432 1.518 1.00 87.06 100 SER A CA 1
ATOM 803 C C . SER A 1 100 ? 9.981 -1.517 1.959 1.00 87.06 100 SER A C 1
ATOM 805 O O . SER A 1 100 ? 9.297 -0.499 2.082 1.00 87.06 100 SER A O 1
ATOM 807 N N . THR A 1 101 ? 9.518 -2.730 2.274 1.00 90.50 101 THR A N 1
ATOM 808 C CA . THR A 1 101 ? 8.202 -2.958 2.892 1.00 90.50 101 THR A CA 1
ATOM 809 C C . THR A 1 101 ? 8.004 -2.089 4.136 1.00 90.50 101 THR A C 1
ATOM 811 O O . THR A 1 101 ? 6.976 -1.434 4.242 1.00 90.50 101 THR A O 1
ATOM 814 N N . ASP A 1 102 ? 9.015 -1.963 5.003 1.00 91.50 102 ASP A N 1
ATOM 815 C CA . ASP A 1 102 ? 8.962 -1.071 6.172 1.00 91.50 102 ASP A CA 1
ATOM 816 C C . ASP A 1 102 ? 8.736 0.397 5.782 1.00 91.50 102 ASP A C 1
ATOM 818 O O . ASP A 1 102 ? 7.955 1.101 6.416 1.00 91.50 102 ASP A O 1
ATOM 822 N N . GLN A 1 103 ? 9.383 0.888 4.719 1.00 90.25 103 GLN A N 1
ATOM 823 C CA . GLN A 1 103 ? 9.149 2.257 4.244 1.00 90.25 103 GLN A CA 1
ATOM 824 C C . GLN A 1 103 ? 7.726 2.445 3.709 1.00 90.25 10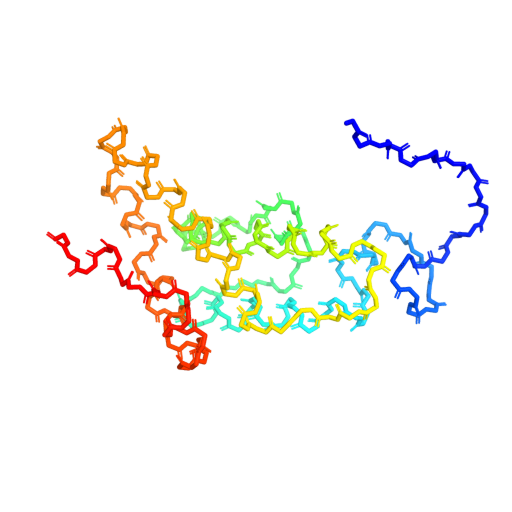3 GLN A C 1
ATOM 826 O O . GLN A 1 103 ? 7.166 3.535 3.852 1.00 90.25 103 GLN A O 1
ATOM 831 N N . TRP A 1 104 ? 7.139 1.397 3.129 1.00 91.94 104 TRP A N 1
ATOM 832 C CA . TRP A 1 104 ? 5.747 1.408 2.692 1.00 91.94 104 TRP A CA 1
ATOM 833 C C . TRP A 1 104 ? 4.763 1.363 3.853 1.00 91.94 104 TRP A C 1
ATOM 835 O O . TRP A 1 104 ? 3.872 2.210 3.909 1.00 91.94 104 TRP A O 1
ATOM 845 N N . ILE A 1 105 ? 4.995 0.507 4.847 1.00 94.31 105 ILE A N 1
ATOM 846 C CA . ILE A 1 105 ? 4.182 0.475 6.066 1.00 94.31 105 ILE A CA 1
ATOM 847 C C . ILE A 1 105 ? 4.269 1.811 6.809 1.00 94.31 105 ILE A C 1
ATOM 849 O O . ILE A 1 105 ? 3.247 2.331 7.231 1.00 94.31 105 ILE A O 1
ATOM 853 N N . LYS A 1 106 ? 5.436 2.461 6.881 1.00 92.81 106 LYS A N 1
ATOM 854 C CA . LYS A 1 106 ? 5.541 3.822 7.445 1.00 92.81 106 LYS A CA 1
ATOM 855 C C . LYS A 1 106 ? 4.697 4.848 6.699 1.00 92.81 106 LYS A C 1
ATOM 857 O O . LYS A 1 106 ? 4.139 5.753 7.318 1.00 92.81 106 LYS A O 1
ATOM 862 N N . ARG A 1 107 ? 4.617 4.752 5.368 1.00 93.12 107 ARG A N 1
ATOM 863 C CA . ARG A 1 107 ? 3.759 5.645 4.582 1.00 93.12 107 ARG A CA 1
ATOM 864 C C . ARG A 1 107 ? 2.286 5.373 4.869 1.00 93.12 107 ARG A C 1
ATOM 866 O O . ARG A 1 107 ? 1.541 6.334 5.022 1.00 93.12 107 ARG A O 1
ATOM 873 N N . MET A 1 108 ? 1.899 4.105 4.962 1.00 94.38 108 MET A N 1
ATOM 874 C CA . MET A 1 108 ? 0.551 3.699 5.355 1.00 94.38 108 MET A CA 1
ATOM 875 C C . MET A 1 108 ? 0.200 4.195 6.756 1.00 94.38 108 MET A C 1
ATOM 877 O O . MET A 1 108 ? -0.832 4.830 6.930 1.00 94.38 108 MET A O 1
ATOM 881 N N . TRP A 1 109 ? 1.103 4.015 7.719 1.00 95.25 109 TRP A N 1
ATOM 882 C CA . TRP A 1 109 ? 0.951 4.477 9.095 1.00 95.25 109 TRP A CA 1
ATOM 883 C C . TRP A 1 109 ? 0.759 5.994 9.184 1.00 95.25 109 TRP A C 1
ATOM 885 O O . TRP A 1 109 ? -0.065 6.483 9.945 1.00 95.25 109 TRP A O 1
ATOM 895 N N . PHE A 1 110 ? 1.472 6.762 8.356 1.00 93.62 110 PHE A N 1
ATOM 896 C CA . PHE A 1 110 ? 1.262 8.206 8.271 1.00 93.62 110 PHE A CA 1
ATOM 897 C C . PH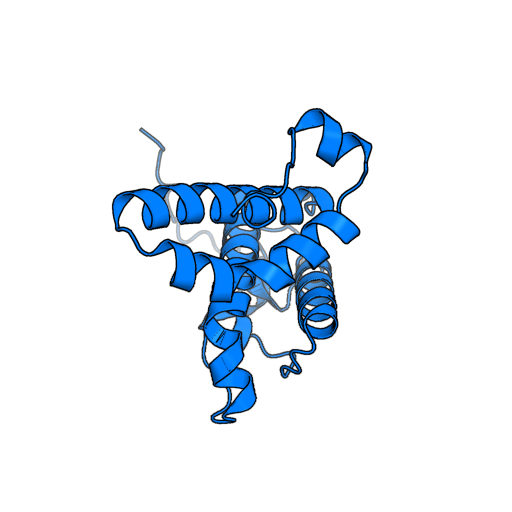E A 1 110 ? -0.157 8.567 7.798 1.00 93.62 110 PHE A C 1
ATOM 899 O O . PHE A 1 110 ? -0.766 9.475 8.358 1.00 93.62 110 PHE A O 1
ATOM 906 N N . ILE A 1 111 ? -0.685 7.872 6.781 1.00 94.75 111 ILE A N 1
ATOM 907 C CA . ILE A 1 111 ? -2.063 8.082 6.304 1.00 94.75 111 ILE A CA 1
ATOM 908 C C . ILE A 1 111 ? -3.053 7.682 7.402 1.00 94.75 111 ILE A C 1
ATOM 910 O O . ILE A 1 111 ? -3.920 8.479 7.739 1.00 94.75 111 ILE A O 1
ATOM 914 N N . TYR A 1 112 ? -2.853 6.513 8.013 1.00 94.50 112 TYR A N 1
ATOM 915 C CA . TYR A 1 112 ? -3.629 6.001 9.140 1.00 94.50 112 TYR A CA 1
ATOM 916 C C . TYR A 1 112 ? -3.753 7.025 10.276 1.00 94.50 112 TYR A C 1
ATOM 918 O O . TYR A 1 112 ? -4.856 7.394 10.668 1.00 94.50 112 TYR A O 1
ATOM 926 N N . THR A 1 113 ? -2.630 7.563 10.760 1.00 94.38 113 THR A N 1
ATOM 927 C CA . THR A 1 113 ? -2.626 8.567 11.834 1.00 94.38 113 THR A CA 1
ATOM 928 C C . THR A 1 113 ? -3.313 9.871 11.414 1.00 94.38 113 THR A C 1
ATOM 930 O O . THR A 1 113 ? -4.025 10.481 12.211 1.00 94.38 113 THR A O 1
ATOM 933 N N . MET A 1 114 ? -3.126 10.318 10.169 1.00 94.44 114 MET A N 1
ATOM 934 C CA . MET A 1 114 ? -3.792 11.527 9.673 1.00 94.44 114 MET A CA 1
ATOM 935 C C . MET A 1 114 ? -5.308 11.337 9.568 1.00 94.44 114 MET A C 1
ATOM 937 O O . MET A 1 114 ? -6.061 12.204 10.011 1.00 94.44 114 MET A O 1
ATOM 941 N N . GLU A 1 115 ? -5.762 10.208 9.025 1.00 95.00 115 GLU A N 1
ATOM 942 C CA . GLU A 1 115 ? -7.184 9.872 8.930 1.00 95.00 115 GLU A CA 1
ATOM 943 C C . GLU A 1 115 ? -7.827 9.690 10.301 1.00 95.00 115 GLU A C 1
ATOM 945 O O . GLU A 1 115 ? -8.929 10.194 10.505 1.00 95.00 115 GLU A O 1
ATOM 950 N N . TYR A 1 116 ? -7.115 9.099 11.263 1.00 94.62 116 TYR A N 1
ATOM 951 C CA . TYR A 1 116 ? -7.569 8.999 12.649 1.00 94.62 116 TYR A CA 1
ATOM 952 C C . TYR A 1 116 ? -7.903 10.374 13.233 1.00 94.62 116 TYR A C 1
ATOM 954 O O . TYR A 1 116 ? -9.024 10.618 13.678 1.00 94.62 116 TYR A O 1
ATOM 962 N N . TYR A 1 117 ? -6.957 11.319 13.177 1.00 94.62 117 TYR A N 1
ATOM 963 C CA . TYR A 1 117 ? -7.183 12.661 13.716 1.00 94.62 117 TYR A CA 1
ATOM 964 C C . TYR A 1 117 ? -8.278 13.425 12.964 1.00 94.62 117 TYR A C 1
ATOM 966 O O . TYR A 1 117 ? -9.003 14.217 13.571 1.00 94.62 117 TYR A O 1
ATOM 974 N N . MET A 1 118 ? -8.428 13.200 11.656 1.00 95.50 118 MET A N 1
ATOM 975 C CA . MET A 1 118 ? -9.544 13.763 10.892 1.00 95.50 118 MET A CA 1
ATOM 976 C C . MET A 1 118 ? -10.889 13.176 11.335 1.00 95.50 118 MET A C 1
ATOM 978 O O . MET A 1 118 ? -11.832 13.938 11.550 1.00 95.50 118 MET A O 1
ATOM 982 N N . ALA A 1 119 ? -10.970 11.858 11.524 1.00 94.75 119 ALA A N 1
ATOM 983 C CA . ALA A 1 119 ? -12.172 11.168 11.978 1.00 94.75 119 ALA A CA 1
ATOM 984 C C . ALA A 1 119 ? -12.564 11.583 13.402 1.00 94.75 119 ALA A C 1
ATOM 986 O O . ALA A 1 119 ? -13.735 11.864 13.649 1.00 94.75 119 ALA A O 1
ATOM 987 N N . MET A 1 120 ? -11.594 11.733 14.312 1.00 93.56 120 MET A N 1
ATOM 988 C CA . MET A 1 120 ? -11.831 12.284 15.652 1.00 93.56 120 MET A CA 1
ATOM 989 C C . MET A 1 120 ? -12.489 13.666 15.590 1.00 93.56 120 MET A C 1
ATOM 991 O O . MET A 1 120 ? -13.479 13.912 16.272 1.00 93.56 120 MET A O 1
ATOM 995 N N . ARG A 1 121 ? -11.972 14.572 14.747 1.00 95.69 121 ARG A N 1
ATOM 996 C CA . ARG A 1 121 ? -12.523 15.932 14.603 1.00 95.69 121 ARG A CA 1
ATOM 997 C C . ARG A 1 121 ? -13.944 15.949 14.048 1.00 95.69 121 ARG A C 1
ATOM 999 O O . ARG A 1 121 ? -14.693 16.870 14.355 1.00 95.69 121 ARG A O 1
ATOM 1006 N N . LYS A 1 122 ? -14.294 14.968 13.218 1.00 95.88 122 LYS A N 1
ATOM 1007 C CA . LYS A 1 122 ? -15.619 14.843 12.601 1.00 95.88 122 LYS A CA 1
ATOM 1008 C C . LYS A 1 122 ? -16.587 13.960 13.388 1.00 95.88 122 LYS A C 1
ATOM 1010 O O . LYS A 1 122 ? -17.738 13.846 12.989 1.00 95.88 122 LYS A O 1
ATOM 1015 N N . ASN A 1 123 ? -16.140 13.354 14.490 1.00 93.56 123 ASN A N 1
ATOM 1016 C CA . ASN A 1 123 ? -16.887 12.332 15.222 1.00 93.56 123 ASN A CA 1
ATOM 1017 C C . ASN A 1 123 ? -17.258 11.106 14.350 1.00 93.56 123 ASN A C 1
ATOM 1019 O O . ASN A 1 123 ? -18.308 10.493 14.516 1.00 93.56 123 ASN A O 1
ATOM 1023 N N . GLU A 1 124 ? -16.377 10.741 13.414 1.00 94.12 124 GLU A N 1
ATOM 1024 C CA . GLU A 1 124 ? -16.541 9.649 12.437 1.00 94.12 124 GLU A CA 1
ATOM 1025 C C . GLU A 1 124 ? -15.636 8.441 12.768 1.00 94.12 124 GLU A C 1
ATOM 1027 O O . GLU A 1 124 ? -15.227 7.683 11.889 1.00 94.12 124 GLU A O 1
ATOM 1032 N N . ILE A 1 125 ? -15.293 8.249 14.048 1.00 92.25 125 ILE A N 1
ATOM 1033 C CA . ILE A 1 125 ? -14.323 7.232 14.499 1.00 92.25 125 ILE A CA 1
ATOM 1034 C C . ILE A 1 125 ? -14.747 5.810 14.096 1.00 92.25 125 ILE A C 1
ATOM 1036 O O . ILE A 1 125 ? -13.902 5.005 13.715 1.00 92.25 125 ILE A O 1
ATOM 1040 N N . TRP A 1 126 ? -16.047 5.507 14.098 1.00 90.88 126 TRP A N 1
ATOM 1041 C CA . TRP A 1 126 ? -16.556 4.200 13.668 1.00 90.88 126 TRP A CA 1
ATOM 1042 C C . TRP A 1 126 ? -16.284 3.902 12.188 1.00 90.88 126 TRP A C 1
ATOM 1044 O O . TRP A 1 126 ? -15.914 2.780 11.852 1.00 90.88 126 TRP A O 1
ATOM 1054 N N . LEU A 1 127 ? -16.404 4.903 11.307 1.00 89.44 127 LEU A N 1
ATOM 1055 C CA . LEU A 1 127 ? -16.091 4.752 9.878 1.00 89.44 127 LEU A CA 1
ATOM 1056 C C . LEU A 1 127 ? -14.589 4.538 9.659 1.00 89.44 127 LEU A C 1
ATOM 1058 O O . LEU A 1 127 ? -14.180 3.742 8.810 1.00 89.44 127 LEU A O 1
ATOM 1062 N N . PHE A 1 128 ? -13.769 5.219 10.460 1.00 92.06 128 PHE A N 1
ATOM 1063 C CA . PHE A 1 128 ? -12.329 5.007 10.480 1.00 92.06 128 PHE A CA 1
ATOM 1064 C C . PHE A 1 128 ? -11.974 3.584 10.927 1.00 92.06 128 PHE A C 1
ATOM 1066 O O . PHE A 1 128 ? -11.244 2.893 10.218 1.00 92.06 128 PHE A O 1
ATOM 1073 N N . ALA A 1 129 ? -12.533 3.122 12.049 1.00 91.62 129 ALA A N 1
ATOM 1074 C CA . ALA A 1 129 ? -12.284 1.781 12.568 1.00 91.62 129 ALA A CA 1
ATOM 1075 C C . ALA A 1 129 ? -12.698 0.702 11.557 1.00 91.62 129 ALA A C 1
ATOM 1077 O O . ALA A 1 129 ? -11.909 -0.195 11.274 1.00 91.62 129 ALA A O 1
ATOM 1078 N N . ALA A 1 130 ? -13.872 0.842 10.931 1.00 88.75 130 ALA A N 1
ATOM 1079 C CA . ALA A 1 130 ? -14.341 -0.075 9.891 1.00 88.75 130 ALA A CA 1
ATOM 1080 C C . ALA A 1 130 ? -13.388 -0.167 8.684 1.00 88.75 1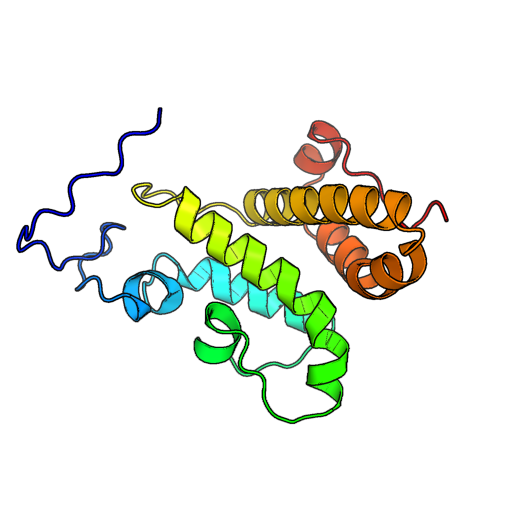30 ALA A C 1
ATOM 1082 O O . ALA A 1 130 ? -13.289 -1.214 8.055 1.00 88.75 130 ALA A O 1
ATOM 1083 N N . THR A 1 131 ? -12.672 0.914 8.364 1.00 88.75 131 THR A N 1
ATOM 1084 C CA . THR A 1 131 ? -11.720 0.945 7.242 1.00 88.75 131 THR A CA 1
ATOM 1085 C C . THR A 1 131 ? -10.346 0.392 7.623 1.00 88.75 131 THR A C 1
ATOM 1087 O O . THR A 1 131 ? -9.693 -0.265 6.813 1.00 88.75 131 THR A O 1
ATOM 1090 N N . TRP A 1 132 ? -9.881 0.680 8.840 1.00 92.69 132 TRP A N 1
ATOM 1091 C CA . TRP A 1 132 ? -8.479 0.502 9.216 1.00 92.69 132 TRP A CA 1
ATOM 1092 C C . TRP A 1 132 ? -8.200 -0.649 10.180 1.00 92.69 132 TRP A C 1
ATOM 1094 O O . TRP A 1 132 ? -7.038 -1.016 10.302 1.00 92.69 132 TRP A O 1
ATOM 1104 N N . MET A 1 133 ? -9.202 -1.234 10.841 1.00 90.56 133 MET A N 1
ATOM 1105 C CA . MET A 1 133 ? -8.987 -2.236 11.898 1.00 90.56 133 MET A CA 1
ATOM 1106 C C . MET A 1 133 ? -8.172 -3.445 11.419 1.00 90.56 133 MET A C 1
ATOM 1108 O O . MET A 1 133 ? -7.138 -3.772 11.998 1.00 90.56 133 MET A O 1
ATOM 1112 N N . GLU A 1 134 ? -8.583 -4.083 10.324 1.00 89.81 134 GLU A N 1
ATOM 1113 C CA . GLU A 1 134 ? -7.860 -5.243 9.782 1.00 89.81 134 GLU A CA 1
ATOM 1114 C C . GLU A 1 134 ? -6.483 -4.844 9.229 1.00 89.81 134 GLU A C 1
ATOM 1116 O O . GLU A 1 134 ? -5.478 -5.534 9.425 1.00 89.81 134 GLU A O 1
ATOM 1121 N N . LEU A 1 135 ? -6.420 -3.683 8.576 1.00 91.69 135 LEU A N 1
ATOM 1122 C CA . LEU A 1 135 ? -5.206 -3.153 7.967 1.00 91.69 135 LEU A CA 1
ATOM 1123 C C . LEU A 1 135 ? -4.151 -2.764 9.012 1.00 91.69 135 LEU A C 1
ATOM 1125 O O . LEU A 1 135 ? -2.965 -3.001 8.784 1.00 91.69 135 LEU A O 1
ATOM 1129 N N . GLU A 1 136 ? -4.557 -2.230 10.166 1.00 93.75 136 GLU A N 1
ATOM 1130 C CA . GLU A 1 136 ? -3.693 -1.979 11.324 1.00 93.75 136 GLU A CA 1
ATOM 1131 C C . GLU A 1 136 ? -3.029 -3.276 11.791 1.00 93.75 136 GLU A C 1
ATOM 1133 O O . GLU A 1 136 ? -1.801 -3.328 11.910 1.00 93.75 136 GLU A O 1
ATOM 1138 N N . GLY A 1 137 ? -3.817 -4.341 11.973 1.00 92.62 137 GLY A N 1
ATOM 1139 C CA . GLY A 1 137 ? -3.307 -5.655 12.358 1.00 92.62 137 GLY A CA 1
ATOM 1140 C C . GLY A 1 137 ? -2.268 -6.190 11.370 1.00 92.62 137 GLY A C 1
ATOM 1141 O O . GLY A 1 137 ? -1.175 -6.602 11.769 1.00 92.62 137 GLY A O 1
ATOM 1142 N N . VAL A 1 138 ? -2.554 -6.111 10.065 1.00 93.31 138 VAL A N 1
ATOM 1143 C CA . VAL A 1 138 ? -1.612 -6.551 9.025 1.00 93.31 138 VAL A CA 1
ATOM 1144 C C . VAL A 1 138 ? -0.343 -5.694 9.020 1.00 93.31 138 VAL A C 1
ATOM 1146 O O . VAL A 1 138 ? 0.755 -6.252 9.010 1.00 93.31 138 VAL A O 1
ATOM 1149 N N . MET A 1 139 ? -0.458 -4.363 9.075 1.00 94.19 139 MET A N 1
ATOM 1150 C CA . MET A 1 139 ? 0.697 -3.457 9.123 1.00 94.19 139 MET A CA 1
ATOM 1151 C C . MET A 1 139 ? 1.605 -3.765 10.310 1.00 94.19 139 MET A C 1
ATOM 1153 O O . MET A 1 139 ? 2.813 -3.921 10.130 1.00 94.19 139 MET A O 1
ATOM 1157 N N . LEU A 1 140 ? 1.027 -3.904 11.505 1.00 93.44 140 LEU A N 1
ATOM 1158 C CA . LEU A 1 140 ? 1.767 -4.228 12.717 1.00 93.44 140 LEU A CA 1
ATOM 1159 C C . LEU A 1 140 ? 2.365 -5.635 12.658 1.00 93.44 140 LEU A C 1
ATOM 1161 O O . LEU A 1 140 ? 3.447 -5.842 13.190 1.00 93.44 140 LEU A O 1
ATOM 1165 N N . SER A 1 141 ? 1.739 -6.606 11.998 1.00 93.44 141 SER A N 1
ATOM 1166 C CA . SER A 1 141 ? 2.346 -7.938 11.847 1.00 93.44 141 SER A CA 1
ATOM 1167 C C . SER A 1 141 ? 3.581 -7.949 10.929 1.00 93.44 141 SER A C 1
ATOM 1169 O O . SER A 1 141 ? 4.448 -8.804 11.087 1.00 93.44 141 SER A O 1
ATOM 1171 N N . GLU A 1 142 ? 3.682 -6.997 9.994 1.00 94.31 142 GLU A N 1
ATOM 1172 C CA . GLU A 1 142 ? 4.663 -7.027 8.900 1.00 94.31 142 GLU A CA 1
ATOM 1173 C C . GLU A 1 142 ? 5.859 -6.091 9.081 1.00 94.31 142 GLU A C 1
ATOM 1175 O O . GLU A 1 142 ? 6.911 -6.332 8.488 1.00 94.31 142 GLU A O 1
ATOM 1180 N N . ILE A 1 143 ? 5.708 -5.008 9.845 1.00 94.50 143 ILE A N 1
ATOM 1181 C CA . ILE A 1 143 ? 6.799 -4.057 10.072 1.00 94.50 143 ILE A CA 1
ATOM 1182 C C . ILE A 1 143 ? 7.822 -4.615 11.065 1.00 94.50 143 ILE A C 1
ATOM 1184 O O . ILE A 1 143 ? 7.469 -5.250 12.063 1.00 94.50 143 ILE A O 1
ATOM 1188 N N . SER A 1 144 ? 9.105 -4.366 10.805 1.00 93.69 144 SER A N 1
ATOM 1189 C CA . SER A 1 144 ? 10.182 -4.811 11.693 1.00 93.69 144 SER A CA 1
ATOM 1190 C C . SER A 1 144 ? 10.080 -4.198 13.097 1.00 93.69 144 SER A C 1
ATOM 1192 O O . SER A 1 144 ? 9.702 -3.037 13.263 1.00 93.69 144 SER A O 1
ATOM 1194 N N . GLN A 1 145 ? 10.462 -4.964 14.127 1.00 91.12 145 GLN A N 1
ATOM 1195 C CA . GLN A 1 145 ? 10.386 -4.507 15.523 1.00 91.12 145 GLN A CA 1
ATOM 1196 C C . GLN A 1 145 ? 11.192 -3.222 15.757 1.00 91.12 145 GLN A C 1
ATOM 1198 O O . GLN A 1 145 ? 10.698 -2.287 16.377 1.00 91.12 145 GLN A O 1
ATOM 1203 N N . ALA A 1 146 ? 12.387 -3.130 15.164 1.00 93.06 146 ALA A N 1
ATOM 1204 C CA . ALA A 1 146 ? 13.221 -1.934 15.240 1.00 93.06 146 ALA A CA 1
ATOM 1205 C C . ALA A 1 146 ? 12.506 -0.679 14.708 1.00 93.06 146 ALA A C 1
ATOM 1207 O O . ALA A 1 146 ? 12.676 0.412 15.250 1.00 93.06 146 ALA A O 1
ATOM 1208 N N . GLU A 1 147 ? 11.701 -0.819 13.651 1.00 92.62 147 GLU A N 1
ATOM 1209 C CA . GLU A 1 147 ? 10.947 0.296 13.083 1.00 92.62 147 GLU A CA 1
ATOM 1210 C C . GLU A 1 147 ? 9.680 0.616 13.882 1.00 92.62 147 GLU A C 1
ATOM 1212 O O . GLU A 1 147 ? 9.357 1.796 14.033 1.00 92.62 147 GLU A O 1
ATOM 1217 N N . LYS A 1 148 ? 9.010 -0.391 14.461 1.00 91.31 148 LYS A N 1
ATOM 1218 C CA . LYS A 1 148 ? 7.905 -0.162 15.409 1.00 91.31 148 LYS A CA 1
ATOM 1219 C C . LYS A 1 148 ? 8.350 0.682 16.590 1.00 91.31 148 LYS A C 1
ATOM 1221 O O . LYS A 1 148 ? 7.707 1.686 16.891 1.00 91.31 148 LYS A O 1
ATOM 1226 N N . ASP A 1 149 ? 9.456 0.288 17.217 1.00 89.88 149 ASP A N 1
ATOM 1227 C CA . ASP A 1 149 ? 9.977 0.934 18.420 1.00 89.88 149 ASP A CA 1
ATOM 1228 C C . ASP A 1 149 ? 10.435 2.360 18.104 1.00 89.88 149 ASP A C 1
ATOM 1230 O O . ASP A 1 149 ? 10.088 3.307 18.807 1.00 89.88 149 ASP A O 1
ATOM 1234 N N . ARG A 1 150 ? 11.153 2.535 16.988 1.00 91.56 150 ARG A N 1
ATOM 1235 C CA . ARG A 1 150 ? 11.678 3.834 16.555 1.00 91.56 150 ARG A CA 1
ATOM 1236 C C . ARG A 1 150 ? 10.592 4.864 16.246 1.00 91.56 150 ARG A C 1
ATOM 1238 O O . ARG A 1 150 ? 10.819 6.055 16.448 1.00 91.56 150 ARG A O 1
ATOM 1245 N N . TYR A 1 151 ? 9.467 4.433 15.684 1.00 86.38 151 TYR A N 1
ATOM 1246 C CA . TYR A 1 151 ? 8.377 5.323 15.272 1.00 86.38 151 TYR A CA 1
ATOM 1247 C C . TYR A 1 151 ? 7.189 5.302 16.235 1.00 86.38 151 TYR A C 1
ATOM 1249 O O . TYR A 1 151 ? 6.182 5.945 15.945 1.00 86.38 151 TYR A O 1
ATOM 1257 N N . HIS A 1 152 ? 7.310 4.593 17.363 1.00 88.00 152 HIS A N 1
ATOM 1258 C CA . HIS A 1 152 ? 6.254 4.431 18.360 1.00 88.00 152 HIS A CA 1
ATOM 1259 C C . HIS A 1 152 ? 4.914 4.035 17.722 1.00 88.00 152 HIS A C 1
ATOM 1261 O O . HIS A 1 152 ? 3.881 4.661 17.963 1.00 88.00 152 HIS A O 1
ATOM 1267 N N . MET A 1 153 ? 4.941 3.016 16.856 1.00 91.00 153 MET A N 1
ATOM 1268 C CA . MET A 1 153 ? 3.746 2.535 16.158 1.00 91.00 153 MET A CA 1
ATOM 1269 C C . MET A 1 153 ? 2.837 1.751 17.105 1.00 91.00 153 MET A C 1
ATOM 1271 O O . MET A 1 153 ? 2.906 0.526 17.189 1.00 91.00 153 MET A O 1
ATOM 1275 N N . LEU A 1 154 ? 2.006 2.487 17.838 1.00 87.75 154 LEU A N 1
ATOM 1276 C CA . LEU A 1 154 ? 1.026 1.948 18.771 1.00 87.75 154 LEU A CA 1
ATOM 1277 C C . LEU A 1 154 ? -0.362 1.882 18.123 1.00 87.75 154 LEU A C 1
ATOM 1279 O O . LEU A 1 154 ? -0.746 2.845 17.455 1.00 87.75 154 LEU A O 1
ATOM 1283 N N . PRO A 1 155 ? -1.124 0.794 18.333 1.00 89.19 155 PRO A N 1
ATOM 1284 C CA . PRO A 1 155 ? -2.488 0.712 17.839 1.00 89.19 155 PRO A CA 1
ATOM 1285 C C . PRO A 1 155 ? -3.336 1.894 18.328 1.00 89.19 155 PRO A C 1
ATOM 1287 O O . PRO A 1 155 ? -3.302 2.209 19.518 1.00 89.19 155 PRO A O 1
ATOM 1290 N N . LEU A 1 156 ? -4.097 2.535 17.438 1.00 86.19 156 LEU A N 1
ATOM 1291 C CA . LEU A 1 156 ? -5.033 3.612 17.813 1.00 86.19 156 LEU A CA 1
ATOM 1292 C C . LEU A 1 156 ? -6.473 3.103 17.924 1.00 86.19 156 LEU A C 1
ATOM 1294 O O . LEU A 1 156 ? -7.264 3.702 18.647 1.00 86.19 156 LEU A O 1
ATOM 1298 N N . ILE A 1 157 ? -6.813 1.999 17.247 1.00 84.50 157 ILE A N 1
ATOM 1299 C CA . ILE A 1 157 ? -8.157 1.405 17.307 1.00 84.50 157 ILE A CA 1
ATOM 1300 C C . ILE A 1 157 ? -8.303 0.503 18.536 1.00 84.50 157 ILE A C 1
ATOM 1302 O O . ILE A 1 157 ? -9.342 0.526 19.178 1.00 84.50 157 ILE A O 1
ATOM 1306 N N . GLY A 1 158 ? -7.258 -0.238 18.919 1.00 63.59 158 GLY A N 1
ATOM 1307 C CA . GLY A 1 158 ? -7.293 -1.154 20.072 1.00 63.59 158 GLY A CA 1
ATOM 1308 C C . GLY A 1 158 ? -7.430 -0.498 21.457 1.00 63.59 158 GLY A C 1
ATOM 1309 O O . GLY A 1 158 ? -7.447 -1.211 22.455 1.00 63.59 158 GLY A O 1
ATOM 1310 N N . GLY A 1 159 ? -7.482 0.836 21.529 1.00 57.34 159 GLY A N 1
ATOM 1311 C CA . GLY A 1 159 ? -7.752 1.598 22.754 1.00 57.34 159 GLY A CA 1
ATOM 1312 C C . GLY A 1 159 ? -9.162 2.200 22.838 1.00 57.34 159 GLY A C 1
ATOM 1313 O O . GLY A 1 159 ? -9.427 2.923 23.799 1.00 57.34 159 GLY A O 1
ATOM 1314 N N . LEU A 1 160 ? -10.017 1.955 21.834 1.00 54.81 160 LEU A N 1
ATOM 1315 C CA . LEU A 1 160 ? -11.446 2.311 21.802 1.00 54.81 160 LEU A CA 1
ATOM 1316 C C . LEU A 1 160 ? -12.298 1.194 22.413 1.00 54.81 160 LEU A C 1
ATOM 1318 O O . LEU A 1 160 ? -13.299 1.546 23.075 1.00 54.81 160 LEU A O 1
#